Protein AF-A0A517PNR5-F1 (afdb_monomer_lite)

Foldseek 3Di:
DQAPQQGDDDPLLQLLLLLLAWDDPPRHTHRDPDDCSSVVSNVSSQVVLCVLPVDHPQSDSVVVVVVCVVCCVVSVCCPPRGNVVSVVSSVVSVVDPVSVVSSVVRRVVVVD

Secondary structure (DSSP, 8-state):
-EETTTEE--HHHHHHHHHTTEEE-SS-EEE--SHHHHHHHHHHHHHHHHHHHS---TT-HHHHHHHHHHTHHHHSTT-TTTHHHHHHHHHHHHH-HHHHHHHHHHHHHTT-

Radius of gyration: 12.94 Å; chains: 1; bounding box: 32×32×32 Å

Organism: NCBI:txid2605989

Structure (mmCIF, N/CA/C/O backbone):
data_AF-A0A517PNR5-F1
#
_entry.id   AF-A0A517PNR5-F1
#
loop_
_atom_site.group_PDB
_atom_site.id
_atom_site.type_symbol
_atom_site.label_atom_id
_atom_site.label_alt_id
_atom_site.label_comp_id
_atom_site.label_asym_id
_atom_site.label_entity_id
_atom_site.label_seq_id
_atom_site.pdbx_PDB_ins_code
_atom_site.Cartn_x
_atom_site.Cartn_y
_atom_site.Cartn_z
_atom_site.occupancy
_atom_site.B_iso_or_equiv
_atom_site.auth_seq_id
_atom_site.auth_comp_id
_atom_site.auth_asym_id
_atom_site.auth_atom_id
_atom_site.pdbx_PDB_model_num
ATOM 1 N N . MET A 1 1 ? -10.967 -2.998 -12.298 1.00 80.19 1 MET A N 1
ATOM 2 C CA . MET A 1 1 ? -10.140 -2.522 -13.433 1.00 80.19 1 MET A CA 1
ATOM 3 C C . MET A 1 1 ? -9.079 -3.574 -13.724 1.00 80.19 1 MET A C 1
ATOM 5 O O . MET A 1 1 ? -8.681 -4.243 -12.782 1.00 80.19 1 MET A O 1
ATOM 9 N N . THR A 1 2 ? -8.639 -3.755 -14.971 1.00 85.44 2 THR A N 1
ATOM 10 C CA . THR A 1 2 ? -7.527 -4.676 -15.276 1.00 85.44 2 THR A CA 1
ATOM 11 C C . THR A 1 2 ? -6.211 -3.909 -15.314 1.00 85.44 2 THR A C 1
ATOM 13 O O . THR A 1 2 ? -6.093 -2.935 -16.055 1.00 85.44 2 THR A O 1
ATOM 16 N N . ILE A 1 3 ? -5.238 -4.349 -14.522 1.00 85.56 3 ILE A N 1
ATOM 17 C CA . ILE A 1 3 ? -3.900 -3.770 -14.394 1.00 85.56 3 ILE A CA 1
ATOM 18 C C . ILE A 1 3 ? -2.881 -4.806 -14.855 1.00 85.56 3 ILE A C 1
ATOM 20 O O . ILE A 1 3 ? -2.967 -5.971 -14.475 1.00 85.56 3 ILE A O 1
ATOM 24 N N . ARG A 1 4 ? -1.911 -4.389 -15.675 1.00 85.75 4 ARG A N 1
ATOM 25 C CA . ARG A 1 4 ? -0.987 -5.297 -16.373 1.00 85.75 4 ARG A CA 1
ATOM 26 C C . ARG A 1 4 ? -0.278 -6.304 -15.458 1.00 85.75 4 ARG A C 1
ATOM 28 O O . ARG A 1 4 ? -0.118 -7.447 -15.865 1.00 85.75 4 ARG A O 1
ATOM 35 N N . ASN A 1 5 ? 0.146 -5.890 -14.267 1.00 87.50 5 ASN A N 1
ATOM 36 C CA . ASN A 1 5 ? 0.913 -6.714 -13.328 1.00 87.50 5 ASN A CA 1
ATOM 37 C C . ASN A 1 5 ? 0.084 -7.349 -12.201 1.00 87.50 5 ASN A C 1
ATOM 39 O O . ASN A 1 5 ? 0.590 -8.230 -11.521 1.00 87.50 5 ASN A O 1
ATOM 43 N N . PHE A 1 6 ? -1.182 -6.956 -12.034 1.00 87.25 6 PHE A N 1
ATOM 44 C CA . PHE A 1 6 ? -2.041 -7.461 -10.952 1.00 87.25 6 PHE A CA 1
ATOM 45 C C . PHE A 1 6 ? -3.328 -8.135 -11.444 1.00 87.25 6 PHE A C 1
ATOM 47 O O . PHE A 1 6 ? -4.085 -8.679 -10.648 1.00 87.25 6 PHE A O 1
ATOM 54 N N . GLY A 1 7 ? -3.615 -8.110 -12.747 1.00 87.19 7 GLY A N 1
ATOM 55 C CA . GLY A 1 7 ? -4.865 -8.638 -13.284 1.00 87.19 7 GLY A CA 1
ATOM 56 C C . GLY A 1 7 ? -6.060 -7.761 -12.910 1.00 87.19 7 GLY A C 1
ATOM 57 O O . GLY A 1 7 ? -5.984 -6.530 -12.950 1.00 87.19 7 GLY A O 1
ATOM 58 N N . ARG A 1 8 ? -7.208 -8.372 -12.606 1.00 87.81 8 ARG A N 1
ATOM 59 C CA . ARG A 1 8 ? -8.436 -7.629 -12.293 1.00 87.81 8 ARG A CA 1
ATOM 60 C C . ARG A 1 8 ? -8.455 -7.252 -10.814 1.00 87.81 8 ARG A C 1
ATOM 62 O O . ARG A 1 8 ? -8.875 -8.044 -9.980 1.00 87.81 8 ARG A O 1
ATOM 69 N N . VAL A 1 9 ? -8.077 -6.012 -10.527 1.00 87.69 9 VAL A N 1
ATOM 70 C CA . VAL A 1 9 ? -8.116 -5.448 -9.174 1.00 87.69 9 VAL A CA 1
ATOM 71 C C . VAL A 1 9 ? -9.412 -4.688 -8.901 1.00 87.69 9 VAL A C 1
ATOM 73 O O . VAL A 1 9 ? -10.043 -4.115 -9.811 1.00 87.69 9 VAL A O 1
ATOM 76 N N . VAL A 1 10 ? -9.772 -4.638 -7.624 1.00 89.00 10 VAL A N 1
ATOM 77 C CA . VAL A 1 10 ? -10.795 -3.738 -7.078 1.00 89.00 10 VAL A CA 1
ATOM 78 C C . VAL A 1 10 ? -10.153 -2.465 -6.505 1.00 89.00 10 VAL A C 1
ATOM 80 O O . VAL A 1 10 ? -8.964 -2.478 -6.188 1.00 89.00 10 VAL A O 1
ATOM 83 N N . PRO A 1 11 ? -10.897 -1.352 -6.362 1.00 91.62 11 PRO A N 1
ATOM 84 C CA . PRO A 1 11 ? -10.324 -0.088 -5.894 1.00 91.62 11 PRO A CA 1
ATOM 85 C C . PRO A 1 11 ? -9.587 -0.191 -4.553 1.00 91.62 11 PRO A C 1
ATOM 87 O O . PRO A 1 11 ? -8.490 0.341 -4.430 1.00 91.62 11 PRO A O 1
ATOM 90 N N . ILE A 1 12 ? -10.123 -0.945 -3.588 1.00 92.56 12 ILE A N 1
ATOM 91 C CA . ILE A 1 12 ? -9.517 -1.072 -2.255 1.00 92.56 12 ILE A CA 1
ATOM 92 C C . ILE A 1 12 ? -8.116 -1.715 -2.291 1.00 92.56 12 ILE A C 1
ATOM 94 O O . ILE A 1 12 ? -7.232 -1.316 -1.538 1.00 92.56 12 ILE A O 1
ATOM 98 N N . GLN A 1 13 ? -7.869 -2.631 -3.236 1.00 92.94 13 GLN A N 1
ATOM 99 C CA . GLN A 1 13 ? -6.545 -3.221 -3.472 1.00 92.94 13 GLN A CA 1
ATOM 100 C C . GLN A 1 13 ? -5.558 -2.190 -4.039 1.00 92.94 13 GLN A C 1
ATOM 102 O O . GLN A 1 13 ? -4.387 -2.183 -3.672 1.00 92.94 13 GLN A O 1
ATOM 107 N N . ILE A 1 14 ? -6.032 -1.286 -4.904 1.00 94.38 14 ILE A N 1
ATOM 108 C CA . ILE A 1 14 ? -5.214 -0.191 -5.444 1.00 94.38 14 ILE A CA 1
ATOM 109 C C . ILE A 1 14 ? -4.811 0.764 -4.323 1.00 94.38 14 ILE A C 1
ATOM 111 O O . ILE A 1 14 ? -3.655 1.166 -4.263 1.00 94.38 14 ILE A O 1
ATOM 115 N N . TYR A 1 15 ? -5.736 1.107 -3.426 1.00 95.88 15 TYR A N 1
ATOM 116 C CA . TYR A 1 15 ? -5.458 2.057 -2.348 1.00 95.88 15 TYR A CA 1
ATOM 117 C C . TYR A 1 15 ? -4.399 1.529 -1.380 1.00 95.88 15 TYR A C 1
ATOM 119 O O . TYR A 1 15 ? -3.521 2.287 -0.971 1.00 95.88 15 TYR A O 1
ATOM 127 N N . LEU A 1 16 ? -4.420 0.227 -1.078 1.00 96.50 16 LEU A N 1
ATOM 128 C CA . LEU A 1 16 ? -3.371 -0.390 -0.270 1.00 96.50 16 LEU A CA 1
ATOM 129 C C . LEU A 1 16 ? -2.018 -0.423 -0.997 1.00 96.50 16 LEU A C 1
ATOM 131 O O . LEU A 1 16 ? -1.002 -0.082 -0.397 1.00 96.50 16 LEU A O 1
ATOM 135 N N . LEU A 1 17 ? -1.994 -0.748 -2.295 1.00 96.62 17 LEU A N 1
ATOM 136 C CA . LEU A 1 17 ? -0.769 -0.662 -3.103 1.00 96.62 17 LEU A CA 1
ATOM 137 C C . LEU A 1 17 ? -0.204 0.768 -3.119 1.00 96.62 17 LEU A C 1
ATOM 139 O O . LEU A 1 17 ? 1.000 0.974 -2.973 1.00 96.62 17 LEU A O 1
ATOM 143 N N . GLN A 1 18 ? -1.067 1.775 -3.244 1.00 97.00 18 GLN A N 1
ATOM 144 C CA . GLN A 1 18 ? -0.669 3.180 -3.172 1.00 97.00 18 GLN A CA 1
ATOM 145 C C . GLN A 1 18 ? -0.118 3.553 -1.795 1.00 97.00 18 GLN A C 1
ATOM 147 O O . GLN A 1 18 ? 0.902 4.240 -1.728 1.00 97.00 18 GLN A O 1
ATOM 152 N N . LEU A 1 19 ? -0.724 3.052 -0.711 1.00 97.69 19 LEU A N 1
ATOM 153 C CA . LEU A 1 19 ? -0.233 3.260 0.652 1.00 97.69 19 LEU A CA 1
ATOM 154 C C . LEU A 1 19 ? 1.192 2.722 0.846 1.00 97.69 19 LEU A C 1
ATOM 156 O O . LEU A 1 19 ? 1.969 3.332 1.572 1.00 97.69 19 LEU A O 1
ATOM 160 N N . VAL A 1 20 ? 1.565 1.631 0.171 1.00 97.00 20 VAL A N 1
ATOM 161 C CA . VAL A 1 20 ? 2.949 1.114 0.176 1.00 97.00 20 VAL A CA 1
ATOM 162 C C . VAL A 1 20 ? 3.823 1.701 -0.940 1.00 97.00 20 VAL A C 1
ATOM 164 O O . VAL A 1 20 ? 4.958 1.282 -1.146 1.00 97.00 20 VAL A O 1
ATOM 167 N N . GLY A 1 21 ? 3.338 2.735 -1.632 1.00 96.12 21 GLY A N 1
ATOM 168 C CA . GLY A 1 21 ? 4.134 3.553 -2.542 1.00 96.12 21 GLY A CA 1
ATOM 169 C C . GLY A 1 21 ? 4.067 3.166 -4.015 1.00 96.12 21 GLY A C 1
ATOM 170 O O . GLY A 1 21 ? 4.936 3.601 -4.768 1.00 96.12 21 GLY A O 1
ATOM 171 N N . TYR A 1 22 ? 3.074 2.394 -4.458 1.00 96.38 22 TYR A N 1
ATOM 172 C CA . TYR A 1 22 ? 2.844 2.155 -5.887 1.00 96.38 22 TYR A CA 1
ATOM 173 C C . TYR A 1 22 ? 2.116 3.337 -6.529 1.00 96.38 22 TYR A C 1
ATOM 175 O O . TYR A 1 22 ? 1.194 3.912 -5.954 1.00 96.38 22 TYR A O 1
ATOM 183 N N . GLU A 1 23 ? 2.481 3.686 -7.758 1.00 94.06 23 GLU A N 1
ATOM 184 C CA . GLU A 1 23 ? 1.822 4.737 -8.531 1.00 94.06 23 GLU A CA 1
ATOM 185 C C . GLU A 1 23 ? 1.228 4.204 -9.837 1.00 94.06 23 GLU A C 1
ATOM 187 O O . GLU A 1 23 ? 1.725 3.256 -10.447 1.00 94.06 23 GLU A O 1
ATOM 192 N N . TRP A 1 24 ? 0.144 4.839 -10.287 1.00 89.00 24 TRP A N 1
ATOM 193 C CA . TRP A 1 24 ? -0.498 4.497 -11.551 1.00 89.00 24 TRP A CA 1
ATOM 194 C C . TRP A 1 24 ? 0.315 5.022 -12.736 1.00 89.00 24 TRP A C 1
ATOM 196 O O . TRP A 1 24 ? 0.463 6.233 -12.915 1.00 89.00 24 TRP A O 1
ATOM 206 N N . LYS A 1 25 ? 0.781 4.116 -13.598 1.00 89.00 25 LYS A N 1
ATOM 207 C CA . LYS A 1 25 ? 1.501 4.420 -14.846 1.00 89.00 25 LYS A CA 1
ATOM 208 C C . LYS A 1 25 ? 0.653 4.079 -16.071 1.00 89.00 25 LYS A C 1
ATOM 210 O O . LYS A 1 25 ? 1.067 3.373 -16.988 1.00 89.00 25 LYS A O 1
ATOM 215 N N . GLY A 1 26 ? -0.589 4.561 -16.085 1.00 84.62 26 GLY A N 1
ATOM 216 C CA . GLY A 1 26 ? -1.505 4.471 -17.228 1.00 84.62 26 GLY A CA 1
ATOM 217 C C . GLY A 1 26 ? -2.143 3.095 -17.457 1.00 84.62 26 GLY A 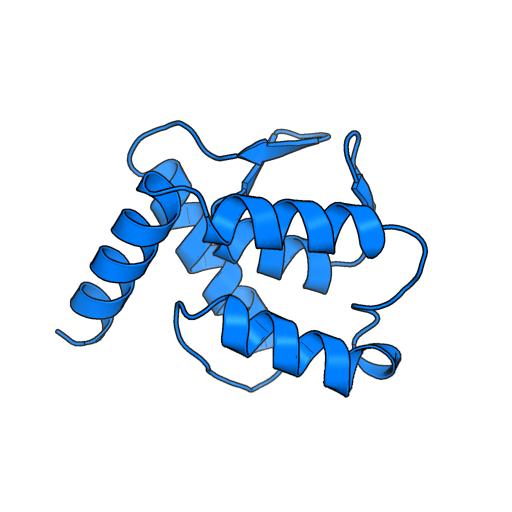C 1
ATOM 218 O O . GLY A 1 26 ? -3.343 3.036 -17.707 1.00 84.62 26 GLY A O 1
ATOM 219 N N . ARG A 1 27 ? -1.377 1.996 -17.391 1.00 85.88 27 ARG A N 1
ATOM 220 C CA . ARG A 1 27 ? -1.884 0.605 -17.482 1.00 85.88 27 ARG A CA 1
ATOM 221 C C . ARG A 1 27 ? -1.273 -0.359 -16.452 1.00 85.88 27 ARG A C 1
ATOM 223 O O . ARG A 1 27 ? -1.686 -1.519 -16.393 1.00 85.88 27 ARG A O 1
ATOM 230 N N . SER A 1 28 ? -0.304 0.097 -15.667 1.00 90.44 28 SER A N 1
ATOM 231 C CA . SER A 1 28 ? 0.362 -0.647 -14.592 1.00 90.44 28 SER A CA 1
ATOM 232 C C . SER A 1 28 ? 0.297 0.130 -13.280 1.00 90.44 28 SER A C 1
ATOM 234 O O . SER A 1 28 ? 0.100 1.350 -13.272 1.00 90.44 28 SER A O 1
ATOM 236 N N . LEU A 1 29 ? 0.450 -0.596 -12.175 1.00 92.31 29 LEU A N 1
ATOM 237 C CA . LEU A 1 29 ? 0.810 -0.026 -10.882 1.00 92.31 29 LEU A CA 1
ATOM 238 C C . LEU A 1 29 ? 2.254 -0.403 -10.617 1.00 92.31 29 LEU A C 1
ATOM 240 O O . LEU A 1 29 ? 2.529 -1.575 -10.401 1.00 92.31 29 LEU A O 1
ATOM 244 N N . ASP A 1 30 ? 3.158 0.561 -10.618 1.00 93.94 30 ASP A N 1
ATOM 245 C CA . ASP A 1 30 ? 4.584 0.292 -10.437 1.00 93.94 30 ASP A CA 1
ATOM 246 C C . ASP A 1 30 ? 5.070 0.950 -9.141 1.00 93.94 30 ASP A C 1
ATOM 248 O O . ASP A 1 30 ? 4.518 1.990 -8.759 1.00 93.94 30 ASP A O 1
ATOM 252 N N . PRO A 1 31 ? 6.089 0.400 -8.456 1.00 93.12 31 PRO A N 1
ATOM 253 C CA . PRO A 1 31 ? 6.702 1.079 -7.323 1.00 93.12 31 PRO A CA 1
ATOM 254 C C . PRO A 1 31 ? 7.138 2.489 -7.729 1.00 93.12 31 PRO A C 1
ATOM 256 O O . PRO A 1 31 ? 7.866 2.671 -8.708 1.00 93.12 31 PRO A O 1
ATOM 259 N N . ALA A 1 32 ? 6.704 3.507 -6.989 1.00 92.50 32 ALA A N 1
ATOM 260 C CA . ALA A 1 32 ? 7.120 4.872 -7.260 1.00 92.50 32 ALA A CA 1
ATOM 261 C C . ALA A 1 32 ? 8.611 5.014 -6.928 1.00 92.50 32 ALA A C 1
ATOM 263 O O . ALA A 1 32 ? 9.034 4.824 -5.784 1.00 92.50 32 ALA A O 1
ATOM 264 N N . THR A 1 33 ? 9.414 5.353 -7.935 1.00 81.38 33 THR A N 1
ATOM 265 C CA . THR A 1 33 ? 10.879 5.490 -7.824 1.00 81.38 33 THR A CA 1
ATOM 266 C C . THR A 1 33 ? 11.348 6.946 -7.767 1.00 81.38 33 THR A C 1
ATOM 268 O O . THR A 1 33 ? 12.496 7.212 -7.421 1.00 81.38 33 THR A O 1
ATOM 271 N N . GLY A 1 34 ? 10.476 7.910 -8.077 1.00 69.44 34 GLY A N 1
ATOM 272 C CA . GLY A 1 34 ? 10.802 9.339 -8.075 1.00 69.44 34 GLY A CA 1
ATOM 273 C C . GLY A 1 34 ? 10.506 10.034 -6.741 1.00 69.44 34 GLY A C 1
ATOM 274 O O . GLY A 1 34 ? 9.456 9.794 -6.152 1.00 69.44 34 GLY A O 1
ATOM 275 N N . GLY A 1 35 ? 11.380 10.966 -6.327 1.00 71.25 35 GLY A N 1
ATOM 276 C CA . GLY A 1 35 ? 11.369 11.712 -5.050 1.00 71.25 35 GLY A CA 1
ATOM 277 C C . GLY A 1 35 ? 10.009 11.862 -4.350 1.00 71.25 35 GLY A C 1
ATOM 278 O O . GLY A 1 35 ? 9.600 11.001 -3.577 1.00 71.25 35 GLY A 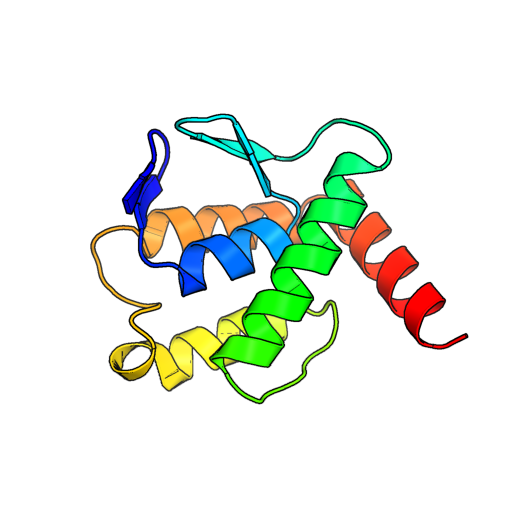O 1
ATOM 279 N N . ASN A 1 36 ? 9.276 12.951 -4.614 1.00 87.69 36 ASN A N 1
ATOM 280 C CA . ASN A 1 36 ? 7.966 13.184 -3.982 1.00 87.69 36 ASN A CA 1
ATOM 281 C C . ASN A 1 36 ? 6.840 12.275 -4.514 1.00 87.69 36 ASN A C 1
ATOM 283 O O . ASN A 1 36 ? 5.738 12.309 -3.966 1.00 87.69 36 ASN A O 1
ATOM 287 N N . ALA A 1 37 ? 7.065 11.485 -5.572 1.00 91.56 37 ALA A N 1
ATOM 288 C CA . ALA A 1 37 ? 6.015 10.658 -6.169 1.00 91.56 37 ALA A CA 1
ATOM 289 C C . ALA A 1 37 ? 5.547 9.566 -5.203 1.00 91.56 37 ALA A C 1
ATOM 291 O O . ALA A 1 37 ? 4.342 9.416 -5.013 1.00 91.56 37 ALA A O 1
ATOM 292 N N . ARG A 1 38 ? 6.483 8.903 -4.511 1.00 94.19 38 ARG A N 1
ATOM 293 C CA . ARG A 1 38 ? 6.150 7.910 -3.482 1.00 94.19 38 ARG A CA 1
ATOM 294 C C . ARG A 1 38 ? 5.314 8.515 -2.361 1.00 94.19 38 ARG A C 1
ATOM 296 O O . ARG A 1 38 ? 4.244 8.008 -2.060 1.00 94.19 38 ARG A O 1
ATOM 303 N N . LYS A 1 39 ? 5.749 9.649 -1.803 1.00 94.75 39 LYS A N 1
ATOM 304 C CA . LYS A 1 39 ? 5.013 10.343 -0.732 1.00 94.75 39 LYS A CA 1
ATOM 305 C C . LYS A 1 39 ? 3.603 10.746 -1.157 1.00 94.75 39 LYS A C 1
ATOM 307 O O . LYS A 1 39 ? 2.679 10.658 -0.357 1.00 94.75 39 LYS A O 1
ATOM 312 N N . ARG A 1 40 ? 3.424 11.191 -2.407 1.00 94.94 40 ARG A N 1
ATOM 313 C CA . ARG A 1 40 ? 2.091 11.490 -2.954 1.00 94.94 40 ARG A CA 1
ATOM 314 C C . ARG A 1 40 ? 1.231 10.234 -3.044 1.00 94.94 40 ARG A C 1
ATOM 316 O O . ARG A 1 40 ? 0.131 10.250 -2.512 1.00 94.94 40 ARG A O 1
ATOM 323 N N . ALA A 1 41 ? 1.756 9.151 -3.618 1.00 96.06 41 ALA A N 1
ATOM 324 C CA . ALA A 1 41 ? 1.040 7.880 -3.696 1.00 96.06 41 ALA A CA 1
ATOM 325 C C . ALA A 1 41 ? 0.600 7.386 -2.310 1.00 96.06 41 ALA A C 1
ATOM 327 O O . ALA A 1 41 ? -0.568 7.063 -2.124 1.00 96.06 41 ALA A O 1
ATOM 328 N N . MET A 1 42 ? 1.497 7.430 -1.321 1.00 96.69 42 MET A N 1
ATOM 329 C CA . MET A 1 42 ? 1.200 7.000 0.048 1.00 96.69 42 MET A CA 1
ATOM 330 C C . MET A 1 42 ? 0.094 7.842 0.698 1.00 96.69 42 MET A C 1
ATOM 332 O O . MET A 1 42 ? -0.835 7.292 1.286 1.00 96.69 42 MET A O 1
ATOM 336 N N . ARG A 1 43 ? 0.145 9.173 0.540 1.00 96.56 43 ARG A N 1
ATOM 337 C CA . ARG A 1 43 ? -0.900 10.095 1.025 1.00 96.56 43 ARG A CA 1
ATOM 338 C C . ARG A 1 43 ? -2.248 9.858 0.351 1.00 96.56 43 ARG A C 1
ATOM 340 O O . ARG A 1 43 ? -3.282 9.860 1.018 1.00 96.56 43 ARG A O 1
ATOM 347 N N . ASP A 1 44 ? -2.242 9.665 -0.963 1.00 96.12 44 ASP A N 1
ATOM 348 C CA . ASP A 1 44 ? -3.459 9.426 -1.739 1.00 96.12 44 ASP A CA 1
ATOM 349 C C . ASP A 1 44 ? -4.079 8.066 -1.388 1.00 96.12 44 ASP A C 1
ATOM 351 O O . ASP A 1 44 ? -5.301 7.965 -1.234 1.00 96.12 44 ASP A O 1
ATOM 355 N N . GLY A 1 45 ? -3.239 7.045 -1.193 1.00 97.06 45 GLY A N 1
ATOM 356 C CA . GLY A 1 45 ? -3.630 5.720 -0.718 1.00 97.06 45 GLY A CA 1
ATOM 357 C C . GLY A 1 45 ? -4.286 5.783 0.658 1.00 97.06 45 GLY A C 1
ATOM 358 O O . GLY A 1 45 ? -5.421 5.330 0.804 1.00 97.06 45 GLY A O 1
ATOM 359 N N . LEU A 1 46 ? -3.636 6.431 1.635 1.00 97.75 46 LEU A N 1
ATOM 360 C CA . LEU A 1 46 ? -4.184 6.606 2.986 1.00 97.75 46 LEU A CA 1
ATOM 361 C C . LEU A 1 46 ? -5.547 7.307 2.964 1.00 97.75 46 LEU A C 1
ATOM 363 O O . LEU A 1 46 ? -6.525 6.785 3.497 1.00 97.75 46 LEU A O 1
ATOM 367 N N . ARG A 1 47 ? -5.641 8.455 2.285 1.00 97.31 47 ARG A N 1
ATOM 368 C CA . ARG A 1 47 ? -6.893 9.221 2.183 1.00 97.31 47 ARG A CA 1
ATOM 369 C C . ARG A 1 47 ? -8.018 8.391 1.561 1.00 97.31 47 ARG A C 1
ATOM 371 O O . ARG A 1 47 ? -9.172 8.491 1.976 1.00 97.31 47 ARG A O 1
ATOM 378 N N . SER A 1 48 ? -7.696 7.586 0.550 1.00 96.88 48 SER A N 1
ATOM 379 C CA . SER A 1 48 ? -8.673 6.737 -0.138 1.00 96.88 48 SER A CA 1
ATOM 380 C C . SER A 1 48 ? -9.127 5.564 0.731 1.00 96.88 48 SER A C 1
ATOM 382 O O . SER A 1 48 ? -10.318 5.242 0.735 1.00 96.88 48 SER A O 1
ATOM 384 N N . LEU A 1 49 ? -8.213 4.969 1.505 1.00 96.12 49 LEU A N 1
ATOM 385 C CA . LEU A 1 49 ? -8.517 3.936 2.496 1.00 96.12 49 LEU A CA 1
ATOM 386 C C . LEU A 1 49 ? -9.447 4.473 3.587 1.00 96.12 49 LEU A C 1
ATOM 388 O O . LEU A 1 49 ? -10.519 3.906 3.798 1.00 96.12 49 LEU A O 1
ATOM 392 N N . GLN A 1 50 ? -9.104 5.608 4.196 1.00 96.50 50 GLN A N 1
ATOM 393 C CA . GLN A 1 50 ? -9.927 6.259 5.221 1.00 96.50 50 GLN A CA 1
ATOM 394 C C . GLN A 1 50 ? -11.325 6.586 4.693 1.00 96.50 50 GLN A C 1
ATOM 396 O O . GLN A 1 50 ? -12.332 6.240 5.308 1.00 96.50 50 GLN A O 1
ATOM 401 N N . LYS A 1 51 ? -11.411 7.188 3.501 1.00 96.06 51 LYS A N 1
ATOM 402 C CA . LYS A 1 51 ? -12.696 7.533 2.882 1.00 96.06 51 LYS A CA 1
ATOM 403 C C . LYS A 1 51 ? -13.562 6.305 2.586 1.00 96.06 51 L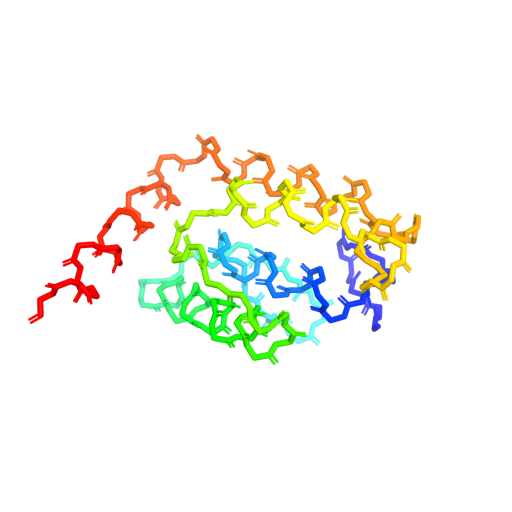YS A C 1
ATOM 405 O O . LYS A 1 51 ? -14.780 6.395 2.691 1.00 96.06 51 LYS A O 1
ATOM 410 N N . SER A 1 52 ? -12.952 5.194 2.173 1.00 92.94 52 SER A N 1
ATOM 411 C CA . SER A 1 52 ? -13.690 3.994 1.753 1.00 92.94 52 SER A CA 1
ATOM 412 C C . SER A 1 52 ? -14.115 3.113 2.924 1.00 92.94 52 SER A C 1
ATOM 414 O O . SER A 1 52 ? -15.123 2.425 2.822 1.00 92.94 52 SER A O 1
ATOM 416 N N . THR A 1 53 ? -13.348 3.120 4.014 1.00 92.19 53 THR A N 1
ATOM 417 C CA . THR A 1 53 ? -13.550 2.219 5.162 1.00 92.19 53 THR A CA 1
ATOM 418 C C . THR A 1 53 ? -14.096 2.927 6.400 1.00 92.19 53 THR A C 1
ATOM 420 O O . THR A 1 53 ? -14.514 2.264 7.344 1.00 92.19 53 THR A O 1
ATOM 423 N N . GLY A 1 54 ? -14.053 4.264 6.445 1.00 94.25 54 GLY A N 1
ATOM 424 C CA . GLY A 1 54 ? -14.393 5.046 7.637 1.00 94.25 54 GLY A CA 1
ATOM 425 C C . GLY A 1 54 ? -13.461 4.806 8.830 1.00 94.25 54 GLY A C 1
ATOM 426 O O . GLY A 1 54 ? -13.766 5.247 9.933 1.00 94.25 54 GLY A O 1
ATOM 427 N N . THR A 1 55 ? -12.349 4.099 8.620 1.00 93.94 55 THR A N 1
ATOM 428 C CA . THR A 1 55 ? -11.387 3.711 9.654 1.00 93.94 55 THR A CA 1
ATOM 429 C C . THR A 1 55 ? -10.076 4.466 9.452 1.00 93.94 55 THR A C 1
ATOM 431 O O . THR A 1 55 ? -9.802 4.948 8.354 1.00 93.94 55 THR A O 1
ATOM 434 N N . ASP A 1 56 ? -9.257 4.581 10.496 1.00 95.94 56 ASP A N 1
ATOM 435 C CA . ASP A 1 56 ? -7.940 5.201 10.402 1.00 95.94 56 ASP A CA 1
ATOM 436 C C . ASP A 1 56 ? -6.883 4.398 11.168 1.00 95.94 56 ASP A C 1
ATOM 438 O O . ASP A 1 56 ? -6.952 4.260 12.388 1.00 95.94 56 ASP A O 1
ATOM 442 N N . PHE A 1 57 ? -5.898 3.878 10.435 1.00 96.56 57 PHE A N 1
ATOM 443 C CA . PHE A 1 57 ? -4.704 3.232 10.990 1.00 96.56 57 PHE A CA 1
ATOM 444 C C . PHE A 1 57 ? -3.421 4.025 10.688 1.00 96.56 57 PHE A C 1
ATOM 446 O O . PHE A 1 57 ? -2.315 3.515 10.886 1.00 96.56 57 PHE A O 1
ATOM 453 N N . GLY A 1 58 ? -3.543 5.252 10.167 1.00 96.19 58 GLY A N 1
ATOM 454 C CA . GLY A 1 58 ? -2.414 6.060 9.710 1.00 96.19 58 GLY A CA 1
ATOM 455 C C . GLY A 1 58 ? -1.586 5.366 8.622 1.00 96.19 58 GLY A C 1
ATOM 456 O O . GLY A 1 58 ? -2.078 4.511 7.880 1.00 96.19 58 GLY A O 1
ATOM 457 N N . TYR A 1 59 ? -0.295 5.695 8.540 1.00 96.56 59 TYR A N 1
ATOM 458 C CA . TYR A 1 59 ? 0.655 5.078 7.603 1.00 96.56 59 TYR A CA 1
ATOM 459 C C . TYR A 1 59 ? 1.186 3.719 8.096 1.00 96.56 59 TYR A C 1
ATOM 461 O O . TYR A 1 59 ? 2.377 3.442 7.975 1.00 96.56 59 TYR A O 1
ATOM 469 N N . ASN A 1 60 ? 0.318 2.861 8.645 1.00 96.94 60 ASN A N 1
ATOM 470 C CA . ASN A 1 60 ? 0.644 1.483 9.021 1.00 96.94 60 ASN A CA 1
ATOM 471 C C . ASN A 1 60 ? -0.003 0.486 8.037 1.00 96.94 60 ASN A C 1
ATOM 473 O O . ASN A 1 60 ? -1.135 0.045 8.263 1.00 96.94 60 ASN A O 1
ATOM 477 N N . PRO A 1 61 ? 0.682 0.095 6.944 1.00 96.19 61 PRO A N 1
ATOM 478 C CA . PRO A 1 61 ? 0.088 -0.785 5.944 1.00 96.19 61 PRO A CA 1
ATOM 479 C C . PRO A 1 61 ? -0.174 -2.201 6.466 1.00 96.19 61 PRO A C 1
ATOM 481 O O . PRO A 1 61 ? -1.053 -2.873 5.937 1.00 96.19 61 PRO A O 1
ATOM 484 N N . ALA A 1 62 ? 0.540 -2.654 7.505 1.00 96.56 62 ALA A N 1
ATOM 485 C CA . ALA A 1 62 ? 0.310 -3.965 8.111 1.00 96.56 62 ALA A CA 1
ATOM 486 C C . ALA A 1 62 ? -1.050 -4.011 8.826 1.00 96.56 62 ALA A C 1
ATOM 488 O O . ALA A 1 62 ? -1.846 -4.910 8.566 1.00 96.56 62 ALA A O 1
ATOM 489 N N . ALA A 1 63 ? -1.364 -2.987 9.629 1.00 96.62 63 ALA A N 1
ATOM 490 C CA . ALA A 1 63 ? -2.671 -2.857 10.277 1.00 96.62 63 ALA A CA 1
ATOM 491 C C . ALA A 1 63 ? -3.808 -2.711 9.249 1.00 96.62 63 ALA A C 1
ATOM 493 O O . ALA A 1 63 ? -4.838 -3.377 9.359 1.00 96.62 63 ALA A O 1
ATOM 494 N N . TRP A 1 64 ? -3.597 -1.907 8.198 1.00 96.62 64 TRP A N 1
ATOM 495 C CA . TRP A 1 64 ? -4.543 -1.812 7.082 1.00 96.62 64 TRP A CA 1
ATOM 496 C C . TRP A 1 64 ? -4.774 -3.163 6.401 1.00 96.62 64 TRP A C 1
ATOM 498 O O . TRP A 1 64 ? -5.919 -3.530 6.147 1.00 96.62 64 TRP A O 1
ATOM 508 N N . ARG A 1 65 ? -3.707 -3.917 6.120 1.00 95.19 65 ARG A N 1
ATOM 509 C CA . ARG A 1 65 ? -3.788 -5.250 5.514 1.00 95.19 65 ARG A CA 1
ATOM 510 C C . ARG A 1 65 ? -4.584 -6.216 6.390 1.00 95.19 65 ARG A C 1
ATOM 512 O O . ARG A 1 65 ? -5.488 -6.868 5.878 1.00 95.19 65 ARG A O 1
ATOM 519 N N . GLU A 1 66 ? -4.291 -6.300 7.686 1.00 94.81 66 GLU A N 1
ATOM 520 C CA . GLU A 1 66 ? -5.019 -7.168 8.626 1.00 94.81 66 GLU A CA 1
ATOM 521 C C . GLU A 1 66 ? -6.515 -6.829 8.679 1.00 94.81 66 GLU A C 1
ATOM 523 O O . GLU A 1 66 ? -7.372 -7.713 8.561 1.00 94.81 66 GLU A O 1
ATOM 528 N N . TYR A 1 67 ? -6.843 -5.539 8.766 1.00 94.62 67 TYR A N 1
ATOM 529 C CA . TYR A 1 67 ? -8.226 -5.073 8.737 1.00 94.62 67 TYR A CA 1
ATOM 530 C C . TYR A 1 67 ? -8.931 -5.433 7.419 1.00 94.62 67 TYR A C 1
ATOM 532 O O . TYR A 1 67 ? -10.035 -5.978 7.428 1.00 94.62 67 TYR A O 1
ATOM 540 N N . LEU A 1 68 ? -8.290 -5.190 6.275 1.00 92.69 68 LEU A N 1
ATOM 541 C CA . LEU A 1 68 ? -8.877 -5.468 4.964 1.00 9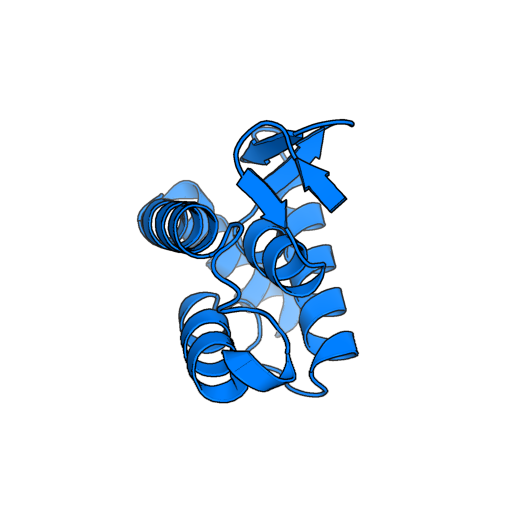2.69 68 LEU A CA 1
ATOM 542 C C . LEU A 1 68 ? -9.018 -6.967 4.678 1.00 92.69 68 LEU A C 1
ATOM 544 O O . LEU A 1 68 ? -9.939 -7.359 3.969 1.00 92.69 68 LEU A O 1
ATOM 548 N N . ILE A 1 69 ? -8.145 -7.819 5.226 1.00 91.75 69 ILE A N 1
ATOM 549 C CA . ILE A 1 69 ? -8.319 -9.278 5.169 1.00 91.75 69 ILE A CA 1
ATOM 550 C C . ILE A 1 69 ? -9.529 -9.692 6.010 1.00 91.75 69 ILE A C 1
ATOM 552 O O . ILE A 1 69 ? -10.365 -10.456 5.529 1.00 91.75 69 ILE A O 1
ATOM 556 N N . SER A 1 70 ? -9.657 -9.170 7.234 1.00 89.75 70 SER A N 1
ATOM 557 C CA . SER A 1 70 ? -10.759 -9.545 8.135 1.00 89.75 70 SER A CA 1
ATOM 558 C C . SER A 1 70 ? -12.136 -9.056 7.665 1.00 89.75 70 SER A C 1
ATOM 560 O O . SER A 1 70 ? -13.134 -9.720 7.922 1.00 89.75 70 SER A O 1
ATOM 562 N N . THR A 1 71 ? -12.191 -7.952 6.914 1.00 86.62 71 THR A N 1
ATOM 563 C CA . THR A 1 71 ? -13.414 -7.404 6.284 1.00 86.62 71 THR A CA 1
ATOM 564 C C . THR A 1 71 ? -13.534 -7.756 4.792 1.00 86.62 71 THR A C 1
ATOM 566 O O . THR A 1 71 ? -14.366 -7.212 4.061 1.00 86.62 71 THR A O 1
ATOM 569 N N . GLY A 1 72 ? -12.682 -8.665 4.310 1.00 73.75 72 GLY A N 1
ATOM 570 C CA . GLY A 1 72 ? -12.352 -8.796 2.892 1.00 73.75 72 GLY A CA 1
ATOM 571 C C . GLY A 1 72 ? -13.484 -9.228 1.968 1.00 73.75 72 GLY A C 1
ATOM 572 O O . GLY A 1 72 ? -13.475 -8.825 0.804 1.00 73.75 72 GLY A O 1
ATOM 573 N N . GLU A 1 73 ? -14.462 -9.992 2.461 1.00 73.94 73 GLU A N 1
ATOM 574 C CA . GLU A 1 73 ? -15.636 -10.396 1.671 1.00 73.94 73 GLU A CA 1
ATOM 575 C C . GLU A 1 73 ? -16.583 -9.218 1.397 1.00 73.94 73 GLU A C 1
ATOM 577 O O . GLU A 1 73 ? -17.114 -9.103 0.294 1.00 73.94 73 GLU A O 1
ATOM 582 N N . GLU A 1 74 ? -16.737 -8.303 2.357 1.00 72.81 74 GLU A N 1
ATOM 583 C CA . GLU A 1 74 ? -17.613 -7.130 2.249 1.00 72.81 74 GLU A CA 1
ATOM 584 C C . GLU A 1 74 ? -16.956 -6.008 1.432 1.00 72.81 74 GLU A C 1
ATOM 586 O O . GLU A 1 74 ? -17.581 -5.408 0.556 1.00 72.81 74 GLU A O 1
ATOM 591 N N . ALA A 1 75 ? -15.659 -5.771 1.652 1.00 70.25 75 ALA A N 1
ATOM 592 C CA . ALA A 1 75 ? -14.887 -4.761 0.924 1.00 70.25 75 ALA A CA 1
ATOM 593 C C . ALA A 1 75 ? -14.380 -5.244 -0.453 1.00 70.25 75 ALA A C 1
ATOM 595 O O . ALA A 1 75 ? -13.861 -4.454 -1.249 1.00 70.25 75 ALA A O 1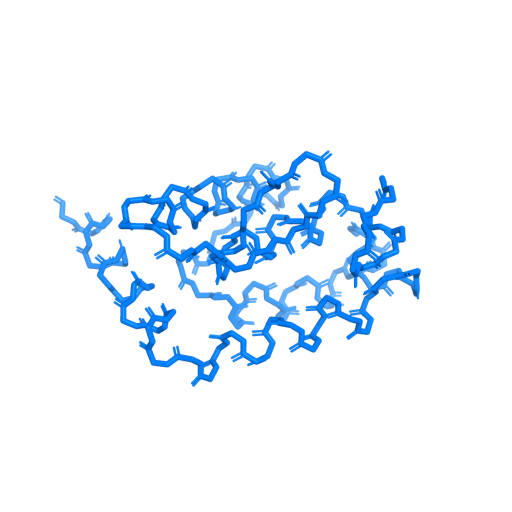
ATOM 596 N N . GLY A 1 76 ? -14.480 -6.547 -0.739 1.00 76.94 76 GLY A N 1
ATOM 597 C CA . GLY A 1 76 ? -13.952 -7.186 -1.948 1.00 76.94 76 GLY A CA 1
ATOM 598 C C . GLY A 1 76 ? -12.422 -7.291 -1.997 1.00 76.94 76 GLY A C 1
ATOM 599 O O . GLY A 1 76 ? -11.867 -7.612 -3.050 1.00 76.94 76 GLY A O 1
ATOM 600 N N . TYR A 1 77 ? -11.723 -7.015 -0.891 1.00 79.50 77 TYR A N 1
ATOM 601 C CA . TYR A 1 77 ? -10.258 -7.007 -0.837 1.00 79.50 77 TYR A CA 1
ATOM 602 C C . TYR A 1 77 ? -9.652 -8.401 -1.063 1.00 79.50 77 TYR A C 1
ATOM 604 O O . TYR A 1 77 ? -8.673 -8.527 -1.801 1.00 79.50 77 TYR A O 1
ATOM 612 N N . THR A 1 78 ? -10.272 -9.454 -0.523 1.00 79.62 78 THR A N 1
ATOM 613 C CA . THR A 1 78 ? -9.819 -10.851 -0.671 1.00 79.62 78 THR A CA 1
ATOM 614 C C . THR A 1 78 ? -10.290 -11.506 -1.970 1.00 79.62 78 THR A C 1
ATOM 616 O O . THR A 1 78 ? -10.073 -12.700 -2.183 1.00 79.62 78 THR A O 1
ATOM 619 N N . HIS A 1 79 ? -10.914 -10.748 -2.880 1.00 77.94 79 HIS A N 1
ATOM 620 C CA . HIS A 1 79 ? -11.443 -11.314 -4.114 1.00 77.94 79 HIS A CA 1
ATOM 621 C C . HIS A 1 79 ? -10.319 -11.985 -4.937 1.00 77.94 79 HIS A C 1
ATOM 623 O O . HIS A 1 79 ? -9.317 -11.335 -5.270 1.00 77.94 79 HIS A O 1
ATOM 629 N N . PRO A 1 80 ? -10.490 -13.253 -5.367 1.00 75.25 80 PRO A N 1
ATOM 630 C CA . PRO A 1 80 ? -9.407 -14.089 -5.904 1.00 75.25 80 PRO A CA 1
ATOM 631 C C . PRO A 1 80 ? -8.773 -13.606 -7.215 1.00 75.25 80 PRO A C 1
ATOM 633 O O . PRO A 1 80 ? -7.767 -14.155 -7.644 1.00 75.25 80 PRO A O 1
ATOM 636 N N . TYR A 1 81 ? -9.328 -12.585 -7.871 1.00 73.00 81 TYR A N 1
ATOM 637 C CA . TYR A 1 81 ? -8.846 -12.138 -9.179 1.00 73.00 81 TYR A CA 1
ATOM 638 C C . TYR A 1 81 ? -7.452 -11.505 -9.141 1.00 73.00 81 TYR A C 1
ATOM 640 O O . TYR A 1 81 ? -6.756 -11.539 -10.153 1.00 73.00 81 TYR A O 1
ATOM 648 N N . ALA A 1 82 ? -7.073 -10.911 -8.009 1.00 79.75 82 ALA A N 1
ATOM 649 C CA . ALA A 1 82 ? -5.795 -10.219 -7.855 1.00 79.75 82 ALA A CA 1
ATOM 650 C C . ALA A 1 82 ? -5.191 -10.333 -6.449 1.00 79.75 82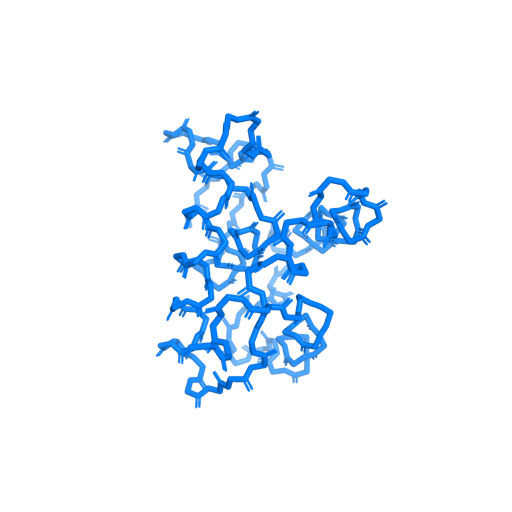 ALA A C 1
ATOM 652 O O . ALA A 1 82 ? -4.030 -9.970 -6.273 1.00 79.75 82 ALA A O 1
ATOM 653 N N . PHE A 1 83 ? -5.949 -10.831 -5.461 1.00 87.06 83 PHE A N 1
ATOM 654 C CA . PHE A 1 83 ? -5.559 -10.788 -4.051 1.00 87.06 83 PHE A CA 1
ATOM 655 C C . PHE A 1 83 ? -4.157 -11.351 -3.800 1.00 87.06 83 PHE A C 1
ATOM 657 O O . PHE A 1 83 ? -3.354 -10.659 -3.197 1.00 87.06 83 PHE A O 1
ATOM 664 N N . ALA A 1 84 ? -3.818 -12.528 -4.336 1.00 89.19 84 ALA A N 1
ATOM 665 C CA . ALA A 1 84 ? -2.504 -13.138 -4.114 1.00 89.19 84 ALA A CA 1
ATOM 666 C C . ALA A 1 84 ? -1.329 -12.247 -4.566 1.00 89.19 84 ALA A C 1
ATOM 668 O O . ALA A 1 84 ? -0.352 -12.104 -3.840 1.00 89.19 84 ALA A O 1
ATOM 669 N N . LEU A 1 85 ? -1.438 -11.614 -5.740 1.00 91.75 85 LEU A N 1
ATOM 670 C CA . LEU A 1 85 ? -0.384 -10.743 -6.271 1.00 91.75 85 LEU A CA 1
ATOM 671 C C . LEU A 1 85 ? -0.313 -9.412 -5.516 1.00 91.75 85 LEU A C 1
ATOM 673 O O . LEU A 1 85 ? 0.774 -8.900 -5.272 1.00 91.75 85 LEU A O 1
ATOM 677 N N . VAL A 1 86 ? -1.468 -8.855 -5.144 1.00 92.56 86 VAL A N 1
ATOM 678 C CA . VAL A 1 86 ? -1.548 -7.631 -4.332 1.00 92.56 86 VAL A CA 1
ATOM 679 C C . VAL A 1 86 ? -0.930 -7.874 -2.958 1.00 92.56 86 VAL A C 1
ATOM 681 O O . VAL A 1 86 ? -0.110 -7.083 -2.508 1.00 92.56 86 VAL A O 1
ATOM 684 N N . ASP A 1 87 ? -1.303 -8.977 -2.316 1.00 93.75 87 ASP A N 1
ATOM 685 C CA . ASP A 1 87 ? -0.843 -9.341 -0.983 1.00 93.75 87 ASP A CA 1
ATOM 686 C C . ASP A 1 87 ? 0.668 -9.568 -0.958 1.00 93.75 87 ASP A C 1
ATOM 688 O O . ASP A 1 87 ? 1.363 -9.004 -0.115 1.00 93.75 87 ASP A O 1
ATOM 692 N N . GLN A 1 88 ? 1.187 -10.298 -1.948 1.00 94.56 88 GLN A N 1
ATOM 693 C CA . GLN A 1 88 ? 2.622 -10.484 -2.131 1.00 94.56 88 GLN A CA 1
ATOM 694 C C . GLN A 1 88 ? 3.352 -9.142 -2.285 1.00 94.56 88 GLN A C 1
ATOM 696 O O . GLN A 1 88 ? 4.310 -8.886 -1.562 1.00 94.56 88 GLN A O 1
ATOM 701 N N . ALA A 1 89 ? 2.883 -8.263 -3.174 1.00 95.38 89 ALA A N 1
ATOM 702 C CA . ALA A 1 89 ? 3.514 -6.965 -3.416 1.00 95.38 89 ALA A CA 1
ATOM 703 C C . ALA A 1 89 ? 3.501 -6.045 -2.182 1.00 95.38 89 ALA A C 1
ATOM 705 O O . ALA A 1 89 ? 4.434 -5.266 -1.982 1.00 95.38 89 ALA A O 1
ATOM 706 N N . VAL A 1 90 ? 2.453 -6.121 -1.356 1.00 95.62 90 VAL A N 1
ATOM 707 C CA . VAL A 1 90 ? 2.372 -5.390 -0.082 1.00 95.62 90 VAL A CA 1
ATOM 708 C C . VAL A 1 90 ? 3.372 -5.949 0.926 1.00 95.62 90 VAL A C 1
ATOM 710 O O . VAL A 1 90 ? 4.077 -5.165 1.557 1.00 95.62 90 VAL A O 1
ATOM 713 N N . CYS A 1 91 ? 3.473 -7.273 1.056 1.00 96.31 91 CYS A N 1
ATOM 714 C CA . CYS A 1 91 ? 4.458 -7.915 1.927 1.00 96.31 91 CYS A CA 1
ATOM 715 C C . CYS A 1 91 ? 5.895 -7.565 1.511 1.00 96.31 91 CYS A C 1
ATOM 717 O O . CYS A 1 91 ? 6.674 -7.129 2.350 1.00 96.31 91 CYS A O 1
ATOM 719 N N . GLU A 1 92 ? 6.220 -7.648 0.218 1.00 96.25 92 GLU A N 1
ATOM 720 C CA . GLU A 1 92 ? 7.538 -7.259 -0.308 1.00 96.25 92 GLU A CA 1
ATOM 721 C C . GLU A 1 92 ? 7.848 -5.778 -0.032 1.00 96.25 92 GLU A C 1
ATOM 723 O O . GLU A 1 92 ? 8.954 -5.431 0.380 1.00 96.25 92 GLU A O 1
ATOM 728 N N . ALA A 1 93 ? 6.866 -4.885 -0.195 1.00 94.94 93 ALA A N 1
ATOM 729 C CA . ALA A 1 93 ? 7.050 -3.465 0.096 1.00 94.94 93 ALA A CA 1
ATOM 730 C C . ALA A 1 93 ? 7.244 -3.181 1.596 1.00 94.94 93 ALA A C 1
ATOM 732 O O . ALA A 1 93 ? 7.962 -2.247 1.950 1.00 94.94 93 ALA A O 1
ATOM 733 N N . LEU A 1 94 ? 6.642 -3.979 2.482 1.00 94.50 94 LEU A N 1
ATOM 734 C CA . LEU A 1 94 ? 6.851 -3.886 3.932 1.00 94.50 94 LEU A CA 1
ATOM 735 C C . LEU A 1 94 ? 8.250 -4.343 4.370 1.00 94.50 94 LEU A C 1
ATOM 737 O O . LEU A 1 94 ? 8.650 -4.042 5.493 1.00 94.50 94 LEU A O 1
ATOM 741 N N . GLU A 1 95 ? 8.996 -5.014 3.494 1.00 95.62 95 GLU A N 1
ATOM 742 C CA . GLU A 1 95 ? 10.389 -5.409 3.710 1.00 95.62 95 GLU A CA 1
ATOM 743 C C . GLU A 1 95 ? 11.394 -4.452 3.034 1.00 95.62 95 GLU A C 1
ATOM 745 O O . GLU A 1 95 ? 12.586 -4.500 3.343 1.00 95.62 95 GLU A O 1
ATOM 750 N N . ASP A 1 96 ? 10.945 -3.539 2.159 1.00 94.75 96 ASP A N 1
ATOM 751 C CA . ASP A 1 96 ? 11.805 -2.551 1.488 1.00 94.75 96 ASP A CA 1
ATOM 752 C C . ASP A 1 96 ? 12.193 -1.405 2.452 1.00 94.75 96 ASP A C 1
ATOM 754 O O . ASP A 1 96 ? 11.335 -0.601 2.848 1.00 94.75 96 ASP A O 1
ATOM 758 N N . PRO A 1 97 ? 13.492 -1.229 2.780 1.00 94.69 97 PRO A N 1
ATOM 759 C CA . PRO A 1 97 ? 13.954 -0.172 3.683 1.00 94.69 97 PRO A CA 1
ATOM 760 C C . PRO A 1 97 ? 13.545 1.238 3.246 1.00 94.69 97 PRO A C 1
ATOM 762 O O . PRO A 1 97 ? 13.316 2.118 4.078 1.00 94.69 97 PRO A O 1
ATOM 765 N N . THR A 1 98 ? 13.436 1.469 1.941 1.00 93.06 98 THR A N 1
ATOM 766 C CA . THR A 1 98 ? 13.067 2.764 1.370 1.00 93.06 98 THR A CA 1
ATOM 767 C C . THR A 1 98 ? 11.590 3.071 1.588 1.00 93.06 98 THR A C 1
ATOM 769 O O . THR A 1 98 ? 11.225 4.224 1.843 1.00 93.06 98 THR A O 1
ATOM 772 N N . VAL A 1 99 ? 10.729 2.055 1.491 1.00 94.50 99 VAL A N 1
ATOM 773 C CA . VAL A 1 99 ? 9.295 2.171 1.789 1.00 94.50 99 VAL A CA 1
ATOM 774 C C . VAL A 1 99 ? 9.114 2.430 3.280 1.00 94.50 99 VAL A C 1
ATOM 776 O O . VAL A 1 99 ? 8.476 3.420 3.640 1.00 94.50 99 VAL A O 1
ATOM 779 N N . ILE A 1 100 ? 9.763 1.632 4.133 1.00 95.25 100 ILE A N 1
ATOM 780 C CA . ILE A 1 100 ? 9.721 1.777 5.597 1.00 95.25 100 ILE A CA 1
ATOM 781 C C . ILE A 1 100 ? 10.162 3.182 6.027 1.00 95.25 100 ILE A C 1
ATOM 783 O O . ILE A 1 100 ? 9.456 3.850 6.785 1.00 95.25 100 ILE A O 1
ATOM 787 N N . ALA A 1 101 ? 11.298 3.667 5.515 1.00 94.31 101 ALA A N 1
ATOM 788 C CA . ALA A 1 101 ? 11.799 5.003 5.836 1.00 94.31 101 ALA A CA 1
ATOM 789 C C . ALA A 1 101 ? 10.805 6.105 5.434 1.00 94.31 101 ALA A C 1
ATOM 791 O O . ALA A 1 101 ? 10.605 7.060 6.182 1.00 94.31 101 ALA A O 1
ATOM 792 N N . THR A 1 102 ? 10.142 5.950 4.283 1.00 94.62 102 THR A N 1
ATOM 793 C CA . THR A 1 102 ? 9.152 6.927 3.807 1.00 94.62 102 THR A CA 1
ATOM 794 C C . THR A 1 102 ? 7.888 6.917 4.673 1.00 94.62 102 THR A C 1
ATOM 796 O O . THR A 1 102 ? 7.382 7.983 5.018 1.00 94.62 102 THR A O 1
ATOM 799 N N . LEU A 1 103 ? 7.386 5.738 5.056 1.00 94.88 103 LEU A N 1
ATOM 800 C CA . LEU A 1 103 ? 6.221 5.604 5.940 1.00 94.88 103 LEU A CA 1
ATOM 801 C C . LEU A 1 103 ? 6.481 6.236 7.312 1.00 94.88 103 LEU A C 1
ATOM 803 O O . LEU A 1 103 ? 5.619 6.939 7.842 1.00 94.88 103 LEU A O 1
ATOM 807 N N . LYS A 1 104 ? 7.687 6.038 7.858 1.00 94.94 104 LYS A N 1
ATOM 808 C CA . LYS A 1 104 ? 8.110 6.656 9.118 1.00 94.94 104 LYS A CA 1
ATOM 809 C C . LYS A 1 104 ? 8.133 8.182 9.019 1.00 94.94 104 LYS A C 1
ATOM 811 O O . LYS A 1 104 ? 7.509 8.845 9.840 1.00 94.94 104 LYS A O 1
ATOM 816 N N . GLU A 1 105 ? 8.771 8.727 7.982 1.00 94.19 105 GLU A N 1
ATOM 817 C CA . GLU A 1 105 ? 8.828 10.178 7.757 1.00 94.19 105 GLU A CA 1
ATOM 818 C C . GLU A 1 105 ? 7.424 10.800 7.657 1.00 94.19 105 GLU A C 1
ATOM 820 O O . GLU A 1 105 ? 7.151 11.852 8.238 1.00 94.19 105 GLU A O 1
ATOM 825 N N . LEU A 1 106 ? 6.515 10.146 6.926 1.00 94.06 106 LEU A N 1
ATOM 826 C CA . LEU A 1 106 ? 5.137 10.611 6.776 1.00 94.06 106 LEU A CA 1
ATOM 827 C C . LEU A 1 106 ? 4.359 10.555 8.095 1.00 94.06 106 LEU A C 1
ATOM 829 O O . LEU A 1 106 ? 3.623 11.492 8.386 1.00 94.06 106 LEU A O 1
ATOM 833 N N . SER A 1 107 ? 4.559 9.507 8.896 1.00 93.38 107 SER A N 1
ATOM 834 C CA . SER A 1 107 ? 3.911 9.356 10.207 1.00 93.38 107 SER A CA 1
ATOM 835 C C . SER A 1 107 ? 4.333 10.447 11.193 1.00 93.38 107 SER A C 1
ATOM 837 O O . SER A 1 107 ? 3.498 10.977 11.921 1.00 93.38 107 SER A O 1
ATOM 839 N N . GLU A 1 108 ? 5.619 10.806 11.195 1.00 91.44 108 GLU A N 1
ATOM 840 C CA . GLU A 1 108 ? 6.176 11.863 12.052 1.00 91.44 108 GLU A CA 1
ATOM 841 C C . GLU A 1 108 ? 5.744 13.266 11.597 1.00 91.44 108 GLU A C 1
ATOM 843 O O . GLU A 1 108 ? 5.599 14.168 12.417 1.00 91.44 108 GLU A O 1
ATOM 848 N N . SER A 1 109 ? 5.507 13.456 10.296 1.00 82.94 109 SER A N 1
ATOM 849 C CA . SER A 1 109 ? 5.074 14.746 9.740 1.00 82.94 109 SER A CA 1
ATOM 850 C C . SER A 1 109 ? 3.581 15.031 9.936 1.00 82.94 109 SER A C 1
ATOM 852 O O . SER A 1 109 ? 3.199 16.192 9.949 1.00 82.94 109 SER A O 1
ATOM 854 N N . ASP A 1 110 ? 2.738 13.998 10.049 1.00 69.00 110 ASP A N 1
ATOM 855 C CA . ASP A 1 110 ? 1.285 14.140 10.277 1.00 69.00 110 ASP A CA 1
ATOM 856 C C . ASP A 1 110 ? 0.941 14.419 11.754 1.00 69.00 110 ASP A C 1
ATOM 858 O O . ASP A 1 110 ? -0.191 14.773 12.074 1.00 69.00 110 ASP A O 1
ATOM 862 N N . THR A 1 111 ? 1.906 14.247 12.666 1.00 59.22 111 THR A N 1
ATOM 863 C CA . THR A 1 111 ? 1.752 14.504 14.110 1.00 59.22 111 THR A CA 1
ATOM 864 C C . THR A 1 111 ? 2.253 15.885 14.554 1.00 59.22 111 THR A C 1
ATOM 866 O O . THR A 1 111 ? 2.155 16.202 15.742 1.00 59.22 111 THR A O 1
ATOM 869 N N . ALA A 1 112 ? 2.761 16.701 13.624 1.00 46.69 112 ALA A N 1
ATOM 870 C CA . ALA A 1 112 ? 3.263 18.060 13.850 1.00 46.69 112 ALA A CA 1
ATOM 871 C C . ALA A 1 112 ? 2.281 19.118 13.323 1.00 46.69 112 ALA A C 1
ATOM 873 O O . ALA A 1 112 ? 2.113 20.147 14.018 1.00 46.69 112 ALA A O 1
#

Sequence (112 aa):
MTIRNFGRVVPIQIYLLQLVGYEWKGRSLDPATGGNARKRAMRDGLRSLQKSTGTDFGYNPAAWREYLISTGEEAGYTHPYAFALVDQAVCEALEDPTVIATLKELSESDTA

pLDDT: mean 90.0, std 8.86, range [46.69, 97.75]